Protein AF-A0A024K4A0-F1 (afdb_monomer)

Structure (mmCIF, N/CA/C/O backbone):
data_AF-A0A024K4A0-F1
#
_entry.id   AF-A0A024K4A0-F1
#
loop_
_atom_site.group_PDB
_atom_site.id
_atom_site.type_symbol
_atom_site.label_atom_id
_atom_site.label_alt_id
_atom_site.label_comp_id
_atom_site.label_asym_id
_atom_site.label_entity_id
_atom_site.label_seq_id
_atom_site.pdbx_PDB_ins_code
_atom_site.Cartn_x
_atom_site.Cartn_y
_atom_site.Cartn_z
_atom_site.occupancy
_atom_site.B_iso_or_equiv
_atom_site.auth_seq_id
_atom_site.auth_comp_id
_atom_site.auth_asym_id
_atom_site.auth_atom_id
_atom_site.pdbx_PDB_model_num
ATOM 1 N N . MET A 1 1 ? -16.179 -3.837 8.549 1.00 68.69 1 MET A N 1
ATOM 2 C CA . MET A 1 1 ? -15.618 -3.056 9.678 1.00 68.69 1 MET A CA 1
ATOM 3 C C . MET A 1 1 ? -14.669 -2.013 9.110 1.00 68.69 1 MET A C 1
ATOM 5 O O . MET A 1 1 ? -14.035 -2.301 8.102 1.00 68.69 1 MET A O 1
ATOM 9 N N . ALA A 1 2 ? -14.588 -0.824 9.711 1.00 81.25 2 ALA A N 1
ATOM 10 C CA . ALA A 1 2 ? -13.619 0.191 9.296 1.00 81.25 2 ALA A CA 1
ATOM 11 C C . ALA A 1 2 ? -12.188 -0.260 9.640 1.00 81.25 2 ALA A C 1
ATOM 13 O O . ALA A 1 2 ? -11.970 -0.911 10.661 1.00 81.25 2 ALA A O 1
ATOM 14 N N . ALA A 1 3 ? -11.229 0.085 8.782 1.00 81.31 3 ALA A N 1
ATOM 15 C CA . ALA A 1 3 ? -9.819 -0.278 8.917 1.00 81.31 3 ALA A CA 1
ATOM 16 C C . ALA A 1 3 ? -8.935 0.922 8.565 1.00 81.31 3 ALA A C 1
ATOM 18 O O . ALA A 1 3 ? -9.381 1.825 7.850 1.00 81.31 3 ALA A O 1
ATOM 19 N N . THR A 1 4 ? -7.695 0.907 9.048 1.00 81.75 4 THR A N 1
ATOM 20 C CA . THR A 1 4 ? -6.688 1.926 8.740 1.00 81.75 4 THR A CA 1
ATOM 21 C C . THR A 1 4 ? -5.647 1.349 7.790 1.00 81.75 4 THR A C 1
ATOM 23 O O . THR A 1 4 ? -4.934 0.411 8.142 1.00 81.75 4 THR A O 1
ATOM 26 N N . TYR A 1 5 ? -5.546 1.927 6.595 1.00 80.12 5 TYR A N 1
ATOM 27 C CA . TYR A 1 5 ? -4.554 1.582 5.581 1.00 80.12 5 TYR A CA 1
ATOM 28 C C . TYR A 1 5 ? -3.450 2.636 5.535 1.00 80.12 5 TYR A C 1
ATOM 30 O O . TYR A 1 5 ? -3.720 3.838 5.492 1.00 80.12 5 TYR A O 1
ATOM 38 N N . VAL A 1 6 ? -2.204 2.178 5.471 1.00 81.62 6 VAL A N 1
ATOM 39 C CA . VAL A 1 6 ? -1.046 3.007 5.125 1.00 81.62 6 VAL A CA 1
ATOM 40 C C . VAL A 1 6 ? -0.465 2.439 3.836 1.00 81.62 6 VAL A C 1
ATOM 42 O O . VAL A 1 6 ? 0.052 1.325 3.826 1.00 81.62 6 VAL A O 1
ATOM 45 N N . LEU A 1 7 ? -0.618 3.175 2.737 1.00 81.56 7 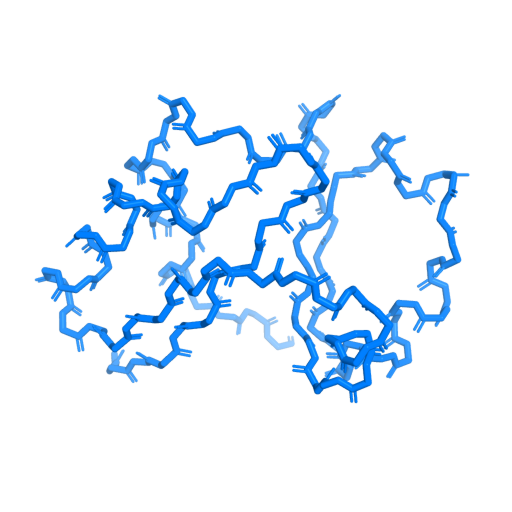LEU A N 1
ATOM 46 C CA . LEU A 1 7 ? -0.170 2.779 1.406 1.00 81.56 7 LEU A CA 1
ATOM 47 C C . LEU A 1 7 ? 1.203 3.394 1.145 1.00 81.56 7 LEU A C 1
ATOM 49 O O . LEU A 1 7 ? 1.356 4.616 1.119 1.00 81.56 7 LEU A O 1
ATOM 53 N N . VAL A 1 8 ? 2.196 2.527 0.986 1.00 77.56 8 VAL A N 1
ATOM 54 C CA . VAL A 1 8 ? 3.607 2.893 0.871 1.00 77.56 8 VAL A CA 1
ATOM 55 C C . VAL A 1 8 ? 4.076 2.582 -0.541 1.00 77.56 8 VAL A C 1
ATOM 57 O O . VAL A 1 8 ? 3.926 1.457 -1.009 1.00 77.56 8 VAL A O 1
ATOM 60 N N . HIS A 1 9 ? 4.620 3.583 -1.227 1.00 76.25 9 HIS A N 1
ATOM 61 C CA . HIS A 1 9 ? 5.055 3.451 -2.614 1.00 76.25 9 HIS A CA 1
ATOM 62 C C . HIS A 1 9 ? 6.425 2.778 -2.730 1.00 76.25 9 HIS A C 1
ATOM 64 O O . HIS A 1 9 ? 7.259 2.872 -1.832 1.00 76.25 9 HIS A O 1
ATOM 70 N N . GLY A 1 10 ? 6.663 2.123 -3.868 1.00 70.88 10 GLY A N 1
ATOM 71 C CA . GLY A 1 10 ? 8.000 1.685 -4.261 1.00 70.88 10 GLY A CA 1
ATOM 72 C C . GLY A 1 10 ? 8.877 2.853 -4.729 1.00 70.88 10 GLY A C 1
ATOM 73 O O . GLY A 1 10 ? 8.403 3.982 -4.899 1.00 70.88 10 GLY A O 1
ATOM 74 N N . GLY A 1 11 ? 10.158 2.571 -4.973 1.00 70.75 11 GLY A N 1
ATOM 75 C CA . GLY A 1 11 ? 11.107 3.549 -5.510 1.00 70.75 11 GLY A CA 1
ATOM 76 C C . GLY A 1 11 ? 10.620 4.185 -6.821 1.00 70.75 11 GLY A C 1
ATOM 77 O O . GLY A 1 11 ? 9.922 3.552 -7.619 1.00 70.75 11 GLY A O 1
ATOM 78 N N . GLY A 1 12 ? 10.950 5.463 -7.028 1.00 72.25 12 GLY A N 1
ATOM 79 C CA . GLY A 1 12 ? 10.565 6.230 -8.224 1.00 72.25 12 GLY A CA 1
ATOM 80 C C . GLY A 1 12 ? 9.115 6.735 -8.254 1.00 72.25 12 GLY A C 1
ATOM 81 O O . GLY A 1 12 ? 8.714 7.370 -9.225 1.00 72.25 12 GLY A O 1
ATOM 82 N N . HIS A 1 13 ? 8.335 6.488 -7.201 1.00 77.31 13 HIS A N 1
ATOM 83 C CA . HIS A 1 13 ? 6.953 6.951 -7.064 1.00 77.31 13 HIS A CA 1
ATOM 84 C C . HIS A 1 13 ? 6.799 7.861 -5.836 1.00 77.31 13 HIS A C 1
ATOM 86 O O . HIS A 1 13 ? 7.748 8.103 -5.097 1.00 77.31 13 HIS A O 1
ATOM 92 N N . GLY A 1 14 ? 5.595 8.389 -5.628 1.00 82.12 14 GLY A N 1
ATOM 93 C CA . GLY A 1 14 ? 5.198 9.083 -4.403 1.00 82.12 14 GLY A CA 1
ATOM 94 C C . GLY A 1 14 ? 3.797 8.647 -3.988 1.00 82.12 14 GLY A C 1
ATOM 95 O O . GLY A 1 14 ? 3.140 7.899 -4.710 1.00 82.12 14 GLY A O 1
ATOM 96 N N . GLY A 1 15 ? 3.286 9.160 -2.867 1.00 82.69 15 GLY A N 1
ATOM 97 C CA . GLY A 1 15 ? 1.943 8.820 -2.376 1.00 82.69 15 GLY A CA 1
ATOM 98 C C . GLY A 1 15 ? 0.811 9.126 -3.371 1.00 82.69 15 GLY A C 1
ATOM 99 O O . GLY A 1 15 ? -0.278 8.557 -3.286 1.00 82.69 15 GLY A O 1
ATOM 100 N N . TRP A 1 16 ? 1.086 9.978 -4.367 1.00 85.88 16 TRP A N 1
ATOM 101 C CA . TRP A 1 16 ? 0.191 10.284 -5.482 1.00 85.88 16 TRP A CA 1
ATOM 102 C C . TRP A 1 16 ? -0.249 9.043 -6.269 1.00 85.88 16 TRP A C 1
ATOM 104 O O . TRP A 1 16 ? -1.388 9.019 -6.736 1.00 85.88 16 TRP A O 1
ATOM 114 N N . CYS A 1 17 ? 0.584 7.998 -6.375 1.00 85.38 17 CYS A N 1
ATOM 115 C CA . CYS A 1 17 ? 0.237 6.811 -7.163 1.00 85.38 17 CYS A CA 1
ATOM 116 C C . CYS A 1 17 ? -0.968 6.061 -6.572 1.00 85.38 17 CYS A C 1
ATOM 118 O O . CYS A 1 17 ? -1.776 5.508 -7.313 1.00 85.38 17 CYS A O 1
ATOM 120 N N . TYR A 1 18 ? -1.166 6.134 -5.252 1.00 87.44 18 TYR A N 1
ATOM 121 C CA . TYR A 1 18 ? -2.287 5.502 -4.556 1.00 87.44 18 TYR A CA 1
ATOM 122 C C . TYR A 1 18 ? -3.550 6.353 -4.471 1.00 87.44 18 TYR A C 1
ATOM 124 O O . TYR A 1 18 ? -4.541 5.881 -3.917 1.00 87.44 18 TYR A O 1
ATOM 132 N N . GLN A 1 19 ? -3.576 7.582 -4.997 1.00 89.69 19 GLN A N 1
ATOM 133 C CA . GLN A 1 19 ? -4.758 8.446 -4.871 1.00 89.69 19 GLN A CA 1
ATOM 134 C C . GLN A 1 19 ? -6.067 7.791 -5.352 1.00 89.69 19 GLN A C 1
ATOM 136 O O . GLN A 1 19 ? -7.064 7.904 -4.629 1.00 89.69 19 GLN A O 1
ATOM 141 N N . PRO A 1 20 ? -6.104 7.078 -6.498 1.00 90.62 20 PRO A N 1
ATOM 142 C CA . PRO A 1 20 ? -7.325 6.409 -6.942 1.00 90.62 20 PRO A CA 1
ATOM 143 C C . PRO A 1 20 ? -7.786 5.306 -5.975 1.00 90.62 20 PRO A C 1
ATOM 145 O O . PRO A 1 20 ? -8.957 5.266 -5.604 1.00 90.62 20 PRO A O 1
ATOM 148 N N . VAL A 1 21 ? -6.861 4.470 -5.489 1.00 89.38 21 VAL A N 1
ATOM 149 C CA . VAL A 1 21 ? -7.143 3.398 -4.513 1.00 89.38 21 VAL A CA 1
ATOM 150 C C . VAL A 1 21 ? -7.597 3.982 -3.176 1.00 89.38 21 VAL A C 1
ATOM 152 O O . VAL A 1 21 ? -8.597 3.550 -2.607 1.00 89.38 21 VAL A O 1
ATOM 155 N N . ALA A 1 22 ? -6.907 5.013 -2.687 1.00 90.62 22 ALA A N 1
ATOM 156 C CA . ALA A 1 22 ? -7.236 5.670 -1.431 1.00 90.62 22 ALA A CA 1
ATOM 157 C C . ALA A 1 22 ? -8.638 6.285 -1.458 1.00 90.62 22 ALA A C 1
ATOM 159 O O . ALA A 1 22 ? -9.347 6.231 -0.455 1.00 90.62 22 ALA A O 1
ATOM 160 N N . ARG A 1 23 ? -9.065 6.844 -2.599 1.00 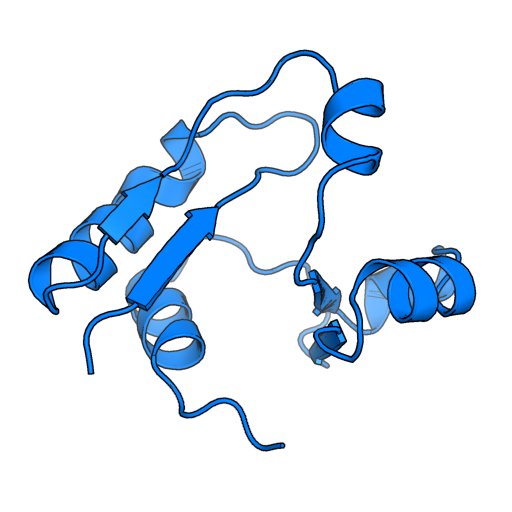93.44 23 ARG A N 1
ATOM 161 C CA . ARG A 1 23 ? -10.430 7.359 -2.769 1.00 93.44 23 ARG A CA 1
ATOM 162 C C . ARG A 1 23 ? -11.472 6.246 -2.641 1.00 93.44 23 ARG A C 1
ATOM 164 O O . ARG A 1 23 ? -12.453 6.440 -1.930 1.00 93.44 23 ARG A O 1
ATOM 171 N N . LEU A 1 24 ? -11.239 5.100 -3.279 1.00 93.38 24 LEU A N 1
ATOM 172 C CA . LEU A 1 24 ? -12.146 3.949 -3.234 1.00 93.38 24 LEU A CA 1
ATOM 173 C C . LEU A 1 24 ? -12.237 3.342 -1.831 1.00 93.38 24 LEU A C 1
ATOM 175 O O . LEU A 1 24 ? -13.326 3.083 -1.339 1.00 93.38 24 LEU A O 1
ATOM 179 N N . LEU A 1 25 ? -11.117 3.168 -1.134 1.00 90.12 25 LEU A N 1
ATOM 180 C CA . LEU A 1 25 ? -11.138 2.665 0.242 1.00 90.12 25 LEU A CA 1
ATOM 181 C C . LEU A 1 25 ? -11.841 3.649 1.196 1.00 90.12 25 LEU A C 1
ATOM 183 O O . LEU A 1 25 ? -12.658 3.243 2.021 1.00 90.12 25 LEU A O 1
ATOM 187 N N . ARG A 1 26 ? -11.598 4.959 1.052 1.00 93.44 26 ARG A N 1
ATOM 188 C CA . ARG A 1 26 ? -12.281 5.988 1.859 1.00 93.44 26 ARG A CA 1
ATOM 189 C C . ARG A 1 26 ? -13.791 6.024 1.616 1.00 93.44 26 ARG A C 1
ATOM 191 O O . ARG A 1 26 ? -14.534 6.256 2.565 1.00 93.44 26 ARG A O 1
ATOM 198 N N . SER A 1 27 ? -14.262 5.761 0.390 1.00 95.19 27 SER A N 1
ATOM 199 C CA . SER A 1 27 ? -15.706 5.679 0.115 1.00 95.19 27 SER A CA 1
ATOM 200 C C . SER A 1 27 ? -16.377 4.488 0.806 1.00 95.19 27 SER A C 1
ATOM 202 O O . SER A 1 27 ? -17.587 4.506 0.997 1.00 95.19 27 SER A O 1
ATOM 204 N N . HIS A 1 28 ? -15.596 3.492 1.231 1.00 90.94 28 HIS A N 1
ATOM 205 C CA . HIS A 1 28 ? -16.037 2.348 2.030 1.00 90.94 28 HIS A CA 1
ATOM 206 C C . HIS A 1 28 ? -15.711 2.530 3.525 1.00 90.94 28 HIS A C 1
ATOM 208 O O . HIS A 1 28 ? -15.469 1.559 4.233 1.00 90.94 28 HIS A O 1
ATOM 214 N N . VAL A 1 29 ? -15.695 3.780 4.012 1.00 90.44 29 VAL A N 1
ATOM 215 C CA . VAL A 1 29 ? -15.496 4.177 5.423 1.00 90.44 29 VAL A CA 1
ATOM 216 C C . VAL A 1 29 ? -14.158 3.762 6.058 1.00 90.44 29 VAL A C 1
ATOM 218 O O . VAL A 1 29 ? -14.024 3.748 7.284 1.00 90.44 29 VAL A O 1
ATOM 221 N N . HIS A 1 30 ? -13.136 3.469 5.250 1.00 87.62 30 HIS A N 1
ATOM 222 C CA . HIS A 1 30 ? -11.782 3.206 5.740 1.00 87.62 30 HIS A CA 1
ATOM 223 C C . HIS A 1 30 ? -10.962 4.494 5.915 1.00 87.62 30 HIS A C 1
ATOM 225 O O . HIS A 1 30 ? -11.092 5.453 5.150 1.00 87.62 30 HIS A O 1
ATOM 231 N N . GLN A 1 31 ? -10.051 4.499 6.891 1.00 86.12 31 GLN A N 1
ATOM 232 C CA . GLN A 1 31 ? -9.018 5.530 7.001 1.00 86.12 31 GLN A CA 1
ATOM 233 C C 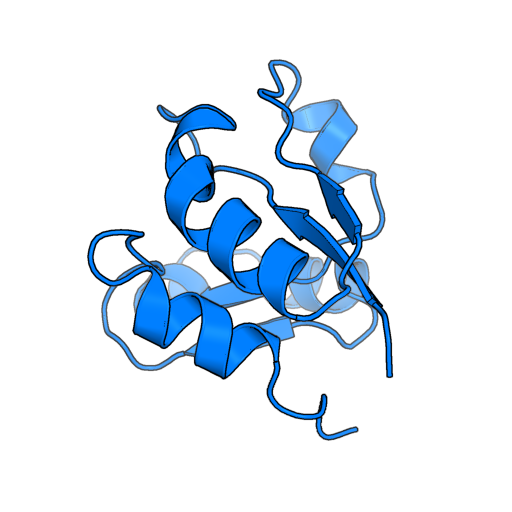. GLN A 1 31 ? -7.834 5.141 6.121 1.00 86.12 31 GLN A C 1
ATOM 235 O O . GLN A 1 31 ? -7.381 4.001 6.159 1.00 86.12 31 GLN A O 1
ATOM 240 N N . VAL A 1 32 ? -7.326 6.073 5.314 1.00 87.50 32 VAL A N 1
ATOM 241 C CA . VAL A 1 32 ? -6.238 5.777 4.371 1.00 87.50 32 VAL A CA 1
ATOM 242 C C . VAL A 1 32 ? -5.213 6.893 4.373 1.00 87.50 32 VAL A C 1
ATOM 244 O O . VAL A 1 32 ? -5.557 8.051 4.113 1.00 87.50 32 VAL A O 1
ATOM 247 N N . TYR A 1 33 ? -3.955 6.527 4.575 1.00 84.12 33 TYR A N 1
ATOM 248 C CA . TYR A 1 33 ? -2.790 7.394 4.473 1.00 84.12 33 TYR A CA 1
ATOM 249 C C . TYR A 1 33 ? -1.936 6.938 3.291 1.00 84.12 33 TYR A C 1
ATOM 251 O O . TYR A 1 33 ? -1.658 5.754 3.149 1.00 84.12 33 TYR A O 1
ATOM 259 N N . ALA A 1 34 ? -1.528 7.878 2.443 1.00 86.56 34 ALA A N 1
ATOM 260 C CA . ALA A 1 34 ? -0.611 7.629 1.333 1.00 86.56 34 ALA A CA 1
ATOM 261 C C . ALA A 1 34 ? 0.428 8.761 1.290 1.00 86.56 34 ALA A C 1
ATOM 263 O O . ALA A 1 34 ? 0.336 9.646 0.436 1.00 86.56 34 ALA A O 1
ATOM 264 N N . PRO A 1 35 ? 1.337 8.831 2.280 1.00 83.50 35 PRO A N 1
ATOM 265 C CA . PRO A 1 35 ? 2.373 9.853 2.300 1.00 83.50 35 PRO A CA 1
ATOM 266 C C . PRO A 1 35 ? 3.375 9.618 1.163 1.00 83.50 35 PRO A C 1
ATOM 268 O O . PRO A 1 35 ? 3.672 8.481 0.801 1.00 83.50 35 PRO A O 1
ATOM 271 N N . SER A 1 36 ? 3.926 10.701 0.619 1.00 83.00 36 SER A N 1
ATOM 272 C CA . SER A 1 36 ? 5.186 10.616 -0.120 1.00 83.00 36 SER A CA 1
ATOM 273 C C . SER A 1 36 ? 6.309 10.579 0.907 1.00 83.00 36 SER A C 1
ATOM 275 O O . SER A 1 36 ? 6.446 11.519 1.691 1.00 83.00 36 SER A O 1
ATOM 277 N N . LEU A 1 37 ? 7.070 9.491 0.935 1.00 74.75 37 LEU A N 1
ATOM 278 C CA . LEU A 1 37 ? 8.144 9.296 1.901 1.00 74.75 37 LEU A CA 1
ATOM 279 C C . LEU A 1 37 ? 9.487 9.459 1.196 1.00 74.75 37 LEU A C 1
ATOM 281 O O . LEU A 1 37 ? 9.689 8.937 0.104 1.00 74.75 37 LEU A O 1
ATOM 285 N N . THR A 1 38 ? 10.399 10.199 1.821 1.00 76.56 38 THR A N 1
ATOM 286 C CA . THR A 1 38 ? 11.734 10.486 1.272 1.00 76.56 38 THR A CA 1
ATOM 287 C C . THR A 1 38 ? 12.848 9.709 1.974 1.00 76.56 38 THR A C 1
ATOM 289 O O . THR A 1 38 ? 13.963 9.665 1.465 1.00 76.56 38 THR A O 1
ATOM 292 N N . ASN A 1 39 ? 12.558 9.077 3.120 1.00 76.38 39 ASN A N 1
ATOM 293 C CA . ASN A 1 39 ? 13.525 8.324 3.918 1.00 76.38 39 ASN A CA 1
ATOM 294 C C . ASN A 1 39 ? 13.153 6.833 3.997 1.00 76.38 39 ASN A C 1
ATOM 296 O O . ASN A 1 39 ? 12.452 6.383 4.906 1.00 76.38 39 ASN A O 1
ATOM 300 N N . GLU A 1 40 ? 13.635 6.056 3.029 1.00 69.12 40 GLU A N 1
ATOM 301 C CA . GLU A 1 40 ? 13.345 4.620 2.915 1.00 69.12 40 GLU A CA 1
ATOM 302 C C . GLU A 1 40 ? 13.901 3.794 4.091 1.00 69.12 40 GLU A C 1
ATOM 304 O O . GLU A 1 40 ? 13.304 2.789 4.484 1.00 69.12 40 GLU A O 1
ATOM 309 N N . ALA A 1 41 ? 15.016 4.225 4.693 1.00 70.44 41 ALA A N 1
ATOM 310 C CA . ALA A 1 41 ? 15.641 3.522 5.813 1.00 70.44 41 ALA A CA 1
ATOM 311 C C . ALA A 1 41 ? 14.794 3.602 7.091 1.00 70.44 41 ALA A C 1
ATOM 313 O O . ALA A 1 41 ? 14.652 2.611 7.806 1.00 70.44 41 ALA A O 1
ATOM 314 N N . GLU A 1 42 ? 14.204 4.765 7.356 1.00 69.94 42 GLU A N 1
ATOM 315 C CA . GLU A 1 42 ? 13.317 4.991 8.501 1.00 69.94 42 GLU A CA 1
ATOM 316 C C . GLU A 1 42 ? 11.975 4.271 8.320 1.00 69.94 42 GLU A C 1
ATOM 318 O O . GLU A 1 42 ? 11.469 3.634 9.243 1.00 69.94 42 GLU A O 1
ATOM 323 N N . LEU A 1 43 ? 11.451 4.256 7.092 1.00 68.75 43 LEU A N 1
ATOM 324 C CA . LEU A 1 43 ? 10.265 3.483 6.734 1.00 68.75 43 LEU A CA 1
ATOM 325 C C . LEU A 1 43 ? 10.453 1.986 7.017 1.00 68.75 43 LEU A C 1
ATOM 327 O O . LEU A 1 43 ? 9.554 1.354 7.573 1.00 68.75 43 LEU A O 1
ATOM 331 N N . ALA A 1 44 ? 11.606 1.418 6.653 1.00 69.75 44 ALA A N 1
ATOM 332 C CA . ALA A 1 44 ? 11.908 -0.005 6.816 1.00 69.75 44 ALA A CA 1
ATOM 333 C C . ALA A 1 44 ? 11.938 -0.487 8.284 1.00 69.75 44 ALA A C 1
ATOM 335 O O . ALA A 1 44 ? 12.066 -1.700 8.507 1.00 69.75 44 ALA A O 1
ATOM 336 N N . GLN A 1 45 ? 11.850 0.439 9.249 1.00 71.69 45 GLN A N 1
ATOM 337 C CA . GLN A 1 45 ? 11.755 0.184 10.692 1.00 71.69 45 GLN A CA 1
ATOM 338 C C . GLN A 1 45 ? 10.308 0.134 11.208 1.00 71.69 45 GLN A C 1
ATOM 340 O O . GLN A 1 45 ? 10.071 -0.362 12.309 1.00 71.69 45 GLN A O 1
ATOM 345 N N . LEU A 1 46 ? 9.329 0.632 10.446 1.00 69.88 46 LEU A N 1
ATOM 346 C CA . LEU A 1 46 ? 7.926 0.600 10.856 1.00 69.88 46 LEU A CA 1
ATOM 347 C C . LEU A 1 46 ? 7.348 -0.821 10.737 1.00 69.88 46 LEU A C 1
ATOM 349 O O . LEU A 1 46 ? 7.762 -1.583 9.860 1.00 69.88 46 LEU A O 1
ATOM 353 N N . PRO A 1 47 ? 6.350 -1.192 11.561 1.00 66.38 47 PRO A N 1
ATOM 354 C CA . PRO A 1 47 ? 5.575 -2.404 11.336 1.00 66.38 47 PRO A CA 1
ATOM 355 C C . PRO A 1 47 ? 4.886 -2.336 9.972 1.00 66.38 47 PRO A C 1
ATOM 357 O O . PRO A 1 47 ? 4.099 -1.427 9.709 1.00 66.38 47 PRO A O 1
ATOM 360 N N . GLN A 1 48 ? 5.172 -3.30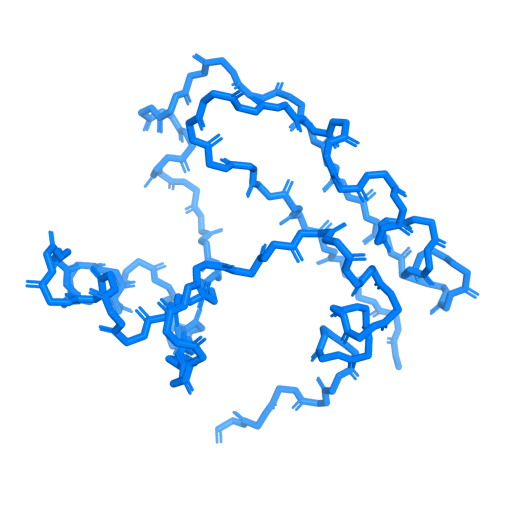7 9.109 1.00 69.12 48 GLN A N 1
ATOM 361 C CA . GLN A 1 48 ? 4.671 -3.326 7.737 1.00 69.12 48 GLN A CA 1
ATOM 362 C C . GLN A 1 48 ? 3.777 -4.543 7.491 1.00 69.12 48 GLN A C 1
ATOM 364 O O . GLN A 1 48 ? 3.816 -5.542 8.211 1.00 69.12 48 GLN A O 1
ATOM 369 N N . SER A 1 49 ? 2.928 -4.413 6.482 1.00 69.06 49 SER A N 1
ATOM 370 C CA . SER A 1 49 ? 2.215 -5.506 5.832 1.00 69.06 49 SER A CA 1
ATOM 371 C C . SER A 1 49 ? 2.673 -5.495 4.382 1.00 69.06 49 SER A C 1
ATOM 373 O O . SER A 1 49 ? 2.705 -4.430 3.767 1.00 69.06 49 SER A O 1
ATOM 3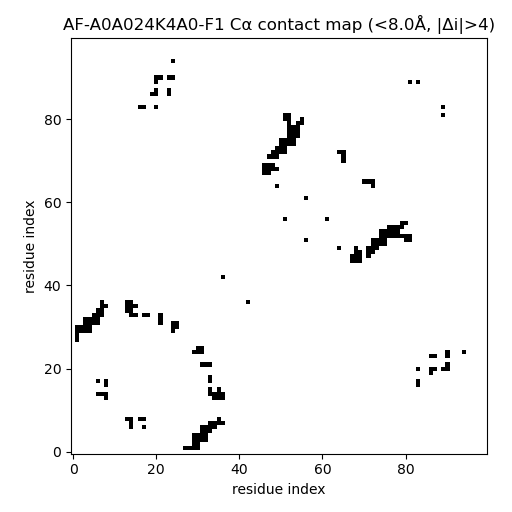75 N N . HIS A 1 50 ? 3.050 -6.646 3.842 1.00 71.25 50 HIS A N 1
ATOM 376 C CA . HIS A 1 50 ? 3.638 -6.745 2.512 1.00 71.25 50 HIS A CA 1
ATOM 377 C C . HIS A 1 50 ? 2.734 -7.566 1.598 1.00 71.25 50 HIS A C 1
ATOM 379 O O . HIS A 1 50 ? 2.418 -8.716 1.891 1.00 71.25 50 HIS A O 1
ATOM 385 N N . LEU A 1 51 ? 2.341 -6.969 0.479 1.00 70.25 51 LEU A N 1
ATOM 386 C CA . LEU A 1 51 ? 1.724 -7.652 -0.654 1.00 70.25 51 LEU A CA 1
ATOM 387 C C . LEU A 1 51 ? 2.780 -7.661 -1.753 1.00 70.25 51 LEU A C 1
ATOM 389 O O . LEU A 1 51 ? 3.021 -6.631 -2.382 1.00 70.25 51 LEU A O 1
ATOM 393 N N . CYS A 1 52 ? 3.470 -8.784 -1.910 1.00 71.44 52 CYS A N 1
ATOM 394 C CA . CYS A 1 52 ? 4.553 -8.931 -2.873 1.00 71.44 52 CYS A CA 1
ATOM 395 C C . CYS A 1 52 ? 4.181 -9.989 -3.900 1.00 71.44 52 CYS A C 1
ATOM 397 O O . CYS A 1 52 ? 3.459 -10.929 -3.609 1.00 71.44 52 CYS A O 1
ATOM 399 N N . THR A 1 53 ? 4.700 -9.841 -5.104 1.00 69.62 53 THR A N 1
ATOM 400 C CA . THR A 1 53 ? 4.552 -10.823 -6.186 1.00 69.62 53 THR A CA 1
ATOM 401 C C . THR A 1 53 ? 5.680 -11.828 -6.170 1.00 69.62 53 THR A C 1
ATOM 403 O O . THR A 1 53 ? 6.845 -11.473 -5.932 1.00 69.62 53 THR A O 1
ATOM 406 N N . THR A 1 54 ? 5.341 -13.063 -6.528 1.00 73.62 54 THR A N 1
ATOM 407 C CA . THR A 1 54 ? 6.254 -14.206 -6.565 1.00 73.62 54 THR A CA 1
ATOM 408 C C . THR A 1 54 ? 7.502 -13.901 -7.392 1.00 73.62 54 THR A C 1
ATOM 410 O O . THR A 1 54 ? 8.618 -14.275 -7.019 1.00 73.62 54 THR A O 1
ATOM 413 N N . MET A 1 55 ? 7.355 -13.131 -8.480 1.00 70.69 55 MET A N 1
ATOM 414 C CA . MET A 1 55 ? 8.470 -12.771 -9.359 1.00 70.69 55 MET A CA 1
ATOM 415 C C . MET A 1 55 ? 9.563 -11.972 -8.636 1.00 70.69 55 MET A C 1
ATOM 417 O O . MET A 1 55 ? 10.745 -12.167 -8.928 1.00 70.69 55 MET A O 1
ATOM 421 N N . TYR A 1 56 ? 9.197 -11.099 -7.697 1.00 69.19 56 TYR A N 1
ATOM 422 C CA . TYR A 1 56 ? 10.156 -10.273 -6.959 1.00 69.19 56 TYR A CA 1
ATOM 423 C C . TYR A 1 56 ? 10.629 -10.931 -5.666 1.00 69.19 56 TYR A C 1
ATOM 425 O O . TYR A 1 56 ? 11.715 -10.600 -5.187 1.00 69.19 56 TYR A O 1
ATOM 433 N N . MET A 1 57 ? 9.876 -11.891 -5.121 1.00 73.56 57 MET A N 1
ATOM 434 C CA . MET A 1 57 ? 10.277 -12.613 -3.910 1.00 73.56 57 MET A CA 1
ATOM 435 C C . MET A 1 57 ? 11.601 -13.363 -4.089 1.00 73.56 57 MET A C 1
ATOM 437 O O . MET A 1 57 ? 12.407 -13.382 -3.164 1.00 73.56 57 MET A O 1
ATOM 441 N N . ARG A 1 58 ? 11.897 -13.875 -5.293 1.00 76.75 58 ARG A N 1
ATOM 442 C CA . ARG A 1 58 ? 13.158 -14.593 -5.572 1.00 76.75 58 ARG A CA 1
ATOM 443 C C . ARG A 1 58 ? 14.429 -13.744 -5.417 1.00 76.75 58 ARG A C 1
ATOM 445 O O . ARG A 1 58 ? 15.516 -14.297 -5.315 1.00 76.75 58 ARG A O 1
ATOM 452 N N . TRP A 1 59 ? 14.297 -12.417 -5.420 1.00 73.50 59 TRP A N 1
ATOM 453 C CA . TRP A 1 59 ? 15.409 -11.469 -5.278 1.00 73.50 59 TRP A CA 1
ATOM 454 C C . TRP A 1 59 ? 15.398 -10.728 -3.933 1.00 73.50 59 TRP A C 1
ATOM 456 O O . TRP A 1 59 ? 16.164 -9.784 -3.741 1.00 73.50 59 TRP A O 1
ATOM 466 N N . ARG A 1 60 ? 14.506 -11.105 -3.010 1.00 73.88 60 ARG A N 1
ATOM 467 C CA . ARG A 1 60 ? 14.305 -10.440 -1.715 1.00 73.88 60 ARG A CA 1
ATOM 468 C C . ARG A 1 60 ? 14.743 -11.355 -0.571 1.00 73.88 60 ARG A C 1
ATOM 470 O O . ARG A 1 60 ? 14.642 -12.573 -0.667 1.00 73.88 60 ARG A O 1
ATOM 477 N N . ASP A 1 61 ? 15.130 -10.759 0.558 1.00 82.38 61 ASP A N 1
ATOM 478 C CA . ASP A 1 61 ? 15.204 -11.468 1.843 1.00 82.38 61 ASP A CA 1
ATOM 479 C C . ASP A 1 61 ? 13.779 -11.757 2.350 1.00 82.38 61 ASP A C 1
ATOM 481 O O . ASP A 1 61 ? 13.200 -11.003 3.137 1.00 82.38 61 ASP A O 1
ATOM 485 N N . VAL A 1 62 ? 13.176 -12.829 1.830 1.00 79.75 62 VAL A N 1
ATOM 486 C CA . VAL A 1 62 ? 11.803 -13.241 2.161 1.00 79.75 62 VAL A CA 1
ATOM 487 C C . VAL A 1 62 ? 11.663 -13.569 3.643 1.00 79.75 62 VAL A C 1
ATOM 489 O O . VAL A 1 62 ? 10.654 -13.216 4.253 1.00 79.75 62 VAL A O 1
ATOM 492 N N . ASP A 1 63 ? 12.667 -14.196 4.250 1.00 81.62 63 ASP A N 1
ATOM 493 C CA . ASP A 1 63 ? 12.627 -14.535 5.671 1.00 81.62 63 ASP A CA 1
ATOM 494 C C . ASP A 1 63 ? 12.711 -13.281 6.548 1.00 81.62 63 ASP A C 1
ATOM 496 O O . ASP A 1 63 ? 12.000 -13.170 7.552 1.00 81.62 63 ASP A O 1
ATOM 500 N N . GLY A 1 64 ? 13.510 -12.290 6.146 1.00 81.19 64 GLY A N 1
ATOM 501 C CA . GLY A 1 64 ? 13.515 -10.959 6.750 1.00 81.19 64 GLY A CA 1
ATOM 502 C C . GLY A 1 64 ? 12.163 -10.264 6.643 1.00 81.19 64 GLY A C 1
ATOM 503 O O . GLY A 1 64 ? 11.662 -9.746 7.645 1.00 81.19 64 GLY A O 1
ATOM 504 N N . LEU A 1 65 ? 11.530 -10.310 5.469 1.00 76.38 65 LEU A N 1
ATOM 505 C CA . LEU A 1 65 ? 10.188 -9.761 5.263 1.00 76.38 65 LEU A CA 1
ATOM 506 C C . LEU A 1 65 ? 9.144 -10.472 6.128 1.00 76.38 65 LEU A C 1
ATOM 508 O O . LEU A 1 65 ? 8.347 -9.801 6.774 1.00 76.38 65 LEU A O 1
ATOM 512 N N . ARG A 1 66 ? 9.172 -11.806 6.223 1.00 76.56 66 ARG A N 1
ATOM 513 C CA . ARG A 1 66 ? 8.258 -12.580 7.085 1.00 76.56 66 ARG A CA 1
ATOM 514 C C . ARG A 1 66 ? 8.383 -12.187 8.555 1.00 76.56 66 ARG A C 1
ATOM 516 O O . ARG A 1 66 ? 7.359 -12.009 9.218 1.00 76.56 66 ARG A O 1
ATOM 523 N N . ARG A 1 67 ? 9.616 -12.011 9.049 1.00 77.69 67 ARG A N 1
ATOM 524 C CA . ARG A 1 67 ? 9.882 -11.539 10.420 1.00 77.69 67 ARG A CA 1
ATOM 525 C C . ARG A 1 67 ? 9.328 -10.131 10.646 1.00 77.69 67 ARG A C 1
ATOM 527 O O . ARG A 1 67 ? 8.638 -9.908 11.636 1.00 77.69 67 ARG A O 1
ATOM 534 N N . LYS A 1 68 ? 9.576 -9.201 9.718 1.00 72.25 68 LYS A N 1
ATOM 535 C CA . LYS A 1 68 ? 9.094 -7.809 9.808 1.00 72.25 68 LYS A CA 1
ATOM 536 C C . LYS A 1 68 ? 7.576 -7.684 9.684 1.00 72.25 68 LYS A C 1
ATOM 538 O O . LYS A 1 68 ? 6.967 -6.866 10.367 1.00 72.25 68 LYS A O 1
ATOM 543 N N . ALA A 1 69 ? 6.964 -8.505 8.835 1.00 72.38 69 ALA A N 1
ATOM 544 C CA . ALA A 1 69 ? 5.546 -8.419 8.511 1.00 72.38 69 ALA A CA 1
ATOM 545 C C . ALA A 1 69 ? 4.623 -8.917 9.632 1.00 72.38 69 ALA A C 1
ATOM 547 O O . ALA A 1 69 ? 3.411 -8.737 9.545 1.00 72.38 69 ALA A O 1
ATOM 548 N N . ASN A 1 70 ? 5.160 -9.589 10.659 1.00 72.69 70 ASN A N 1
ATOM 549 C CA . ASN A 1 70 ? 4.387 -10.223 11.731 1.00 72.69 70 ASN A CA 1
ATOM 550 C C . ASN A 1 70 ? 3.176 -11.020 11.192 1.00 72.69 70 ASN A C 1
ATOM 552 O O . ASN A 1 70 ? 2.023 -10.721 11.503 1.00 72.69 70 ASN A O 1
ATOM 556 N N . ARG A 1 71 ? 3.453 -12.000 10.319 1.00 68.12 71 ARG A N 1
ATOM 557 C CA . ARG A 1 71 ? 2.467 -12.83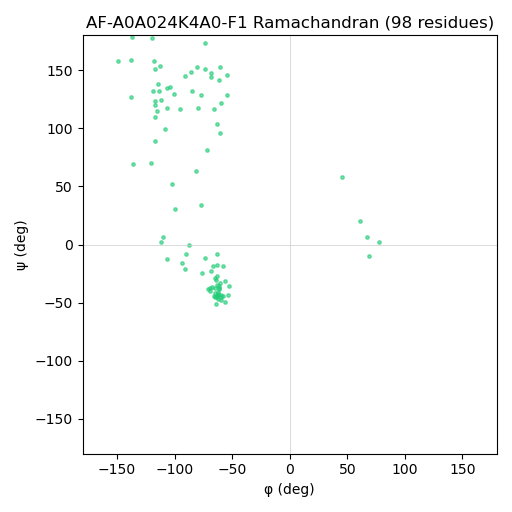4 9.591 1.00 68.12 71 ARG A CA 1
ATOM 558 C C . ARG A 1 71 ? 1.598 -12.113 8.544 1.00 68.12 71 ARG A C 1
ATOM 560 O O . ARG A 1 71 ? 0.731 -12.751 7.962 1.00 68.12 71 ARG A O 1
ATOM 567 N N . ARG A 1 72 ? 1.844 -10.836 8.238 1.00 68.12 72 ARG A N 1
ATOM 568 C CA . ARG A 1 72 ? 1.126 -10.073 7.195 1.00 68.12 72 ARG A CA 1
ATOM 569 C C . ARG A 1 72 ? 1.942 -9.938 5.907 1.00 68.12 72 ARG A C 1
ATOM 571 O O . ARG A 1 72 ? 2.186 -8.828 5.435 1.00 68.12 72 ARG A O 1
ATOM 578 N N . LE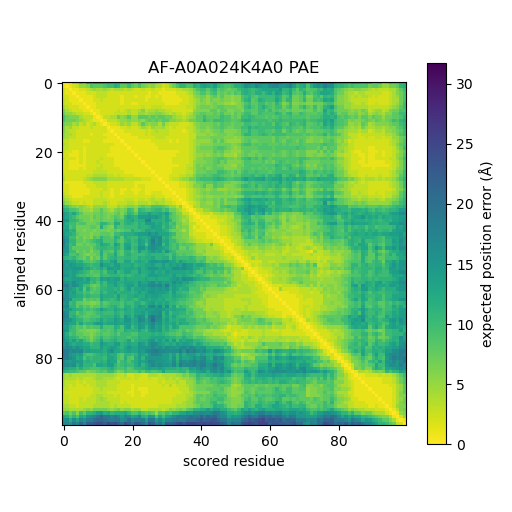U A 1 73 ? 2.429 -11.065 5.391 1.00 74.81 73 LEU A N 1
ATOM 579 C CA . LEU A 1 73 ? 3.093 -11.154 4.089 1.00 74.81 73 LEU A CA 1
ATOM 580 C C . LEU A 1 73 ? 2.259 -12.061 3.186 1.00 74.81 73 LEU A C 1
ATOM 582 O O . LEU A 1 73 ? 2.082 -13.235 3.504 1.00 74.81 73 LEU A O 1
ATOM 586 N N . TRP A 1 74 ? 1.799 -11.521 2.065 1.00 73.25 74 TRP A N 1
ATOM 587 C CA . TRP A 1 74 ? 1.092 -12.264 1.030 1.00 73.25 74 TRP A CA 1
ATOM 588 C C . TRP A 1 74 ? 1.924 -12.289 -0.242 1.00 73.25 74 TRP A C 1
ATOM 590 O O . TRP A 1 74 ? 2.515 -11.277 -0.627 1.00 73.25 74 TRP A O 1
ATOM 600 N N . ASP A 1 75 ? 1.934 -13.460 -0.864 1.00 73.88 75 ASP A N 1
ATOM 601 C CA . ASP A 1 75 ? 2.539 -13.712 -2.162 1.00 73.88 75 ASP A CA 1
ATOM 602 C C . ASP A 1 75 ? 1.440 -13.727 -3.234 1.00 73.88 75 ASP A C 1
ATOM 604 O O . ASP A 1 75 ? 0.411 -14.386 -3.065 1.00 73.88 75 ASP A O 1
ATOM 608 N N . LEU A 1 76 ? 1.640 -12.966 -4.306 1.00 70.25 76 LEU A N 1
ATOM 609 C CA . LEU A 1 76 ? 0.739 -12.852 -5.445 1.00 70.25 76 LEU A CA 1
ATOM 610 C C . LEU A 1 76 ? 1.435 -13.402 -6.697 1.00 70.25 76 LEU A C 1
ATOM 612 O O . LEU A 1 76 ? 2.391 -12.808 -7.197 1.00 70.25 76 LEU A O 1
ATOM 616 N N . ASP A 1 77 ? 0.927 -14.495 -7.260 1.00 72.75 77 ASP A N 1
ATOM 617 C CA . ASP A 1 77 ? 1.438 -15.043 -8.524 1.00 72.75 77 ASP A CA 1
ATOM 618 C C . ASP A 1 77 ? 0.854 -14.287 -9.730 1.00 72.75 77 ASP A C 1
ATOM 620 O O . ASP A 1 77 ? 0.052 -14.797 -10.510 1.00 72.75 77 ASP A O 1
ATOM 624 N N . THR A 1 78 ? 1.180 -12.997 -9.821 1.00 59.78 78 THR A N 1
ATOM 625 C CA . THR A 1 78 ? 0.670 -12.080 -10.857 1.00 59.78 78 THR A CA 1
ATOM 626 C C . THR A 1 78 ? 1.757 -11.635 -11.834 1.00 59.78 78 THR A C 1
ATOM 628 O O . THR A 1 78 ? 1.501 -10.818 -12.712 1.00 59.78 78 THR A O 1
ATOM 631 N N . GLY A 1 79 ? 2.995 -12.124 -11.688 1.00 55.72 79 GLY A N 1
ATOM 632 C CA . GLY A 1 79 ? 4.122 -11.807 -12.579 1.00 55.72 79 GLY A CA 1
ATOM 633 C C . GLY A 1 79 ? 4.650 -10.363 -12.519 1.00 55.72 79 GLY A C 1
ATOM 634 O O . GLY A 1 79 ? 5.715 -10.093 -13.057 1.00 55.72 79 GLY A O 1
ATOM 635 N N . HIS A 1 80 ? 3.971 -9.435 -11.843 1.00 58.00 80 HIS A N 1
ATOM 636 C CA . HIS A 1 80 ? 4.426 -8.056 -11.632 1.00 58.00 80 HIS A CA 1
ATOM 637 C C . HIS A 1 80 ? 3.908 -7.486 -10.304 1.00 58.00 80 HIS A C 1
ATOM 639 O O . HIS A 1 80 ? 2.928 -7.999 -9.755 1.00 58.00 80 HIS A O 1
ATOM 645 N N . ASP A 1 81 ? 4.581 -6.451 -9.769 1.00 58.09 81 ASP A N 1
ATOM 646 C CA . ASP A 1 81 ? 4.125 -5.745 -8.560 1.00 58.09 81 ASP A CA 1
ATOM 647 C C . ASP A 1 81 ? 2.757 -5.140 -8.824 1.00 58.09 81 ASP A C 1
ATOM 649 O O . ASP A 1 81 ? 2.398 -4.886 -9.971 1.00 58.09 81 ASP A O 1
ATOM 653 N N . MET A 1 82 ? 1.960 -4.957 -7.775 1.00 58.28 82 MET A N 1
ATOM 654 C CA . MET A 1 82 ? 0.603 -4.444 -7.908 1.00 58.28 82 MET A CA 1
ATOM 655 C C . MET A 1 82 ? 0.639 -3.045 -8.541 1.00 58.28 82 MET A C 1
ATOM 657 O O . MET A 1 82 ? 0.871 -2.039 -7.870 1.00 58.28 82 MET A O 1
ATOM 661 N N . MET A 1 83 ? 0.454 -2.989 -9.858 1.00 59.91 83 MET A N 1
ATOM 662 C CA . MET A 1 83 ? 0.418 -1.747 -10.610 1.00 59.91 83 MET A CA 1
ATOM 663 C C . MET A 1 83 ? -0.950 -1.121 -10.369 1.00 59.91 83 MET A C 1
ATOM 665 O O . MET A 1 83 ? -1.984 -1.759 -10.559 1.00 59.91 83 MET A O 1
ATOM 669 N N . ILE A 1 84 ? -0.981 0.150 -9.975 1.00 63.25 84 ILE A N 1
ATOM 670 C CA . ILE A 1 84 ? -2.225 0.901 -9.726 1.00 63.25 84 ILE A CA 1
ATOM 671 C C . ILE A 1 84 ? -2.871 1.327 -11.062 1.00 63.25 84 ILE A C 1
ATOM 673 O O . ILE A 1 84 ? -3.461 2.394 -11.189 1.00 63.25 84 ILE A O 1
ATOM 677 N N . THR A 1 85 ? -2.737 0.506 -12.103 1.00 67.31 85 THR A N 1
ATOM 678 C CA . THR A 1 85 ? -3.460 0.665 -13.368 1.00 67.31 85 THR A CA 1
ATOM 679 C C . THR A 1 85 ? -4.912 0.209 -13.221 1.00 67.31 85 THR A C 1
ATOM 681 O O . THR A 1 85 ? -5.779 0.737 -13.910 1.00 67.31 85 THR A O 1
ATOM 684 N N . GLU A 1 86 ? -5.198 -0.683 -12.261 1.00 78.00 86 GLU A N 1
ATOM 685 C CA . GLU A 1 86 ? -6.547 -1.161 -11.922 1.00 78.00 86 GLU A CA 1
ATOM 686 C C . GLU A 1 86 ? -6.926 -0.858 -10.458 1.00 78.00 86 GLU A C 1
ATOM 688 O O . GLU A 1 86 ? -7.028 -1.756 -9.618 1.00 78.00 86 GLU A O 1
ATOM 693 N N . PRO A 1 87 ? -7.162 0.415 -10.095 1.00 81.31 87 PRO A N 1
ATOM 694 C CA . PRO A 1 87 ? -7.392 0.801 -8.702 1.00 81.31 87 PRO A CA 1
ATOM 695 C C . PRO A 1 87 ? -8.648 0.178 -8.073 1.00 81.31 87 PRO A C 1
ATOM 697 O O . PRO A 1 87 ? -8.681 -0.010 -6.858 1.00 81.31 87 PRO A O 1
ATOM 700 N N . GLY A 1 88 ? -9.660 -0.159 -8.884 1.00 83.38 88 GLY A N 1
ATOM 701 C CA . GLY A 1 88 ? -10.864 -0.874 -8.445 1.00 83.38 88 GLY A CA 1
ATOM 702 C C . GLY A 1 88 ? -10.553 -2.278 -7.936 1.00 83.38 88 GLY A C 1
ATOM 703 O O . GLY A 1 88 ? -10.903 -2.617 -6.808 1.00 83.38 88 GLY A O 1
ATOM 704 N N . TRP A 1 89 ? -9.821 -3.050 -8.740 1.00 82.88 89 TRP A N 1
ATOM 705 C CA . TRP A 1 89 ? -9.391 -4.398 -8.383 1.00 82.88 89 TRP A CA 1
ATOM 706 C C . TRP A 1 89 ? -8.482 -4.392 -7.147 1.00 82.88 89 TRP A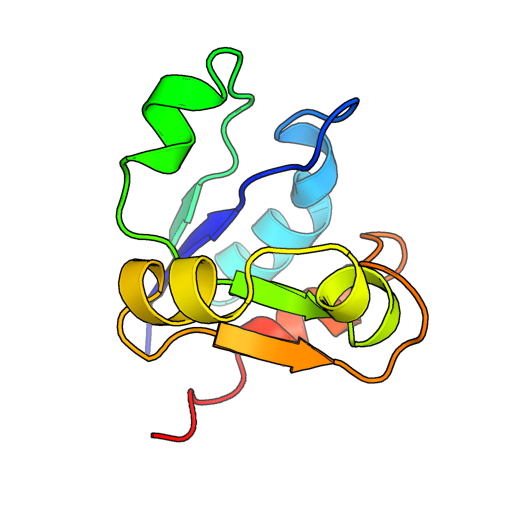 C 1
ATOM 708 O O . TRP A 1 89 ? -8.680 -5.176 -6.222 1.00 82.88 89 TRP A O 1
ATOM 718 N N . VAL A 1 90 ? -7.538 -3.446 -7.070 1.00 80.31 90 VAL A N 1
ATOM 719 C CA . VAL A 1 90 ? -6.660 -3.294 -5.896 1.00 80.31 90 VAL A CA 1
ATOM 720 C C . VAL A 1 90 ? -7.465 -3.029 -4.621 1.00 80.31 90 VAL A C 1
ATOM 722 O O . VAL A 1 90 ? -7.237 -3.673 -3.595 1.00 80.31 90 VAL A O 1
ATOM 725 N N . ALA A 1 91 ? -8.416 -2.094 -4.673 1.00 85.69 91 ALA A N 1
ATOM 726 C CA . ALA A 1 91 ? -9.262 -1.774 -3.529 1.00 85.69 91 ALA A CA 1
ATOM 727 C C . ALA A 1 91 ? -10.109 -2.985 -3.097 1.00 85.69 91 ALA A C 1
ATOM 729 O O . ALA A 1 91 ? -10.204 -3.251 -1.900 1.00 85.69 91 ALA A O 1
ATOM 730 N N . GLU A 1 92 ? -10.654 -3.751 -4.047 1.00 84.38 92 GLU A N 1
ATOM 731 C CA . GLU A 1 92 ? -11.375 -5.001 -3.773 1.00 84.38 92 GLU A CA 1
ATOM 732 C C . GLU A 1 92 ? -10.503 -5.989 -2.986 1.00 84.38 92 GLU A C 1
ATOM 734 O O . GLU A 1 92 ? -10.929 -6.479 -1.940 1.00 84.38 92 GLU A O 1
ATOM 739 N N . LYS A 1 93 ? -9.259 -6.234 -3.424 1.00 81.06 93 LYS A N 1
ATOM 740 C CA . LYS A 1 93 ? -8.355 -7.172 -2.734 1.00 81.06 93 LYS A CA 1
ATOM 741 C C . LYS A 1 93 ? -7.975 -6.709 -1.335 1.00 81.06 93 LYS A C 1
ATOM 743 O O . LYS A 1 93 ? -7.918 -7.531 -0.427 1.00 81.06 93 LYS A O 1
ATOM 748 N N . LEU A 1 94 ? -7.776 -5.408 -1.138 1.00 79.62 94 LEU A N 1
ATOM 749 C CA . LEU A 1 94 ? -7.485 -4.841 0.182 1.00 79.62 94 LEU A CA 1
ATOM 750 C C . LEU A 1 94 ? -8.674 -4.909 1.151 1.00 79.62 94 LEU A C 1
ATOM 752 O O . LEU A 1 94 ? -8.463 -4.860 2.364 1.00 79.62 94 LEU A O 1
ATOM 756 N N . MET A 1 95 ? -9.901 -5.001 0.635 1.00 83.44 95 MET A N 1
ATOM 757 C CA . MET A 1 95 ? -11.125 -5.133 1.430 1.00 83.44 95 MET A CA 1
ATOM 758 C C . MET A 1 95 ? -11.512 -6.591 1.713 1.00 83.44 95 MET A C 1
ATOM 760 O O . MET A 1 95 ? -12.418 -6.826 2.517 1.00 83.44 95 MET A O 1
ATOM 764 N N . LEU A 1 96 ? -10.839 -7.573 1.097 1.00 78.38 96 LEU A N 1
ATOM 765 C CA . LEU A 1 96 ? -11.050 -8.979 1.433 1.00 78.38 96 LEU A CA 1
ATOM 766 C C . LEU A 1 96 ? -10.687 -9.229 2.909 1.00 78.38 96 LEU A C 1
ATOM 768 O O . LEU A 1 96 ? -9.705 -8.669 3.404 1.00 78.38 96 LEU A O 1
ATOM 772 N N . PRO A 1 97 ? -11.452 -10.071 3.631 1.00 62.16 97 PRO A N 1
ATOM 773 C CA . PRO A 1 97 ? -11.100 -10.460 4.989 1.00 62.16 97 PRO A CA 1
ATOM 774 C C . PRO A 1 97 ? -9.684 -11.037 5.008 1.00 62.16 97 PRO A C 1
ATOM 776 O O . PRO A 1 97 ? -9.379 -11.940 4.230 1.00 62.16 97 PRO A O 1
ATOM 779 N N . ALA A 1 98 ? -8.825 -10.534 5.898 1.00 50.78 98 ALA A N 1
ATOM 780 C CA . ALA A 1 98 ? -7.523 -11.142 6.126 1.00 50.78 98 ALA A CA 1
ATOM 781 C C . ALA A 1 98 ? -7.753 -12.559 6.671 1.00 50.78 98 ALA A C 1
ATOM 783 O O . ALA A 1 98 ? -8.155 -12.732 7.821 1.00 50.78 98 ALA A O 1
ATOM 784 N N . THR A 1 99 ? -7.567 -13.573 5.833 1.00 38.22 99 THR A N 1
ATOM 785 C CA . THR A 1 99 ? -7.596 -14.971 6.258 1.00 38.22 99 THR A CA 1
ATOM 786 C C . THR A 1 99 ? -6.406 -15.205 7.192 1.00 38.22 99 THR A C 1
ATOM 788 O O . THR A 1 99 ? -5.258 -14.991 6.804 1.00 38.22 99 THR A O 1
ATOM 791 N N . HIS A 1 100 ? -6.707 -15.541 8.449 1.00 41.28 100 HIS A N 1
ATOM 792 C CA . HIS A 1 100 ? -5.745 -15.797 9.529 1.00 41.28 100 HIS A CA 1
ATOM 793 C C . HIS A 1 100 ? -4.993 -17.125 9.383 1.00 41.28 100 HIS A C 1
ATOM 795 O O . HIS A 1 100 ? -5.600 -18.077 8.847 1.00 41.28 100 HIS A O 1
#

Sequence (100 aa):
MAATYVLVHGGGHGGWCYQPVARLLRSHVHQVYAPSLTNEAELAQLPQSHLCTTMYMRWRDVDGLRRKANRRLWDLDTGHDMMITEPGWVAEKLMLPATH

InterPro domains:
  IPR029058 Alpha/Beta hydrolase fold [G3DSA:3.40.50.1820] (1-50)
  IPR029058 Alpha/Beta hydrolase fold [SSF53474] (6-67)

Mean predicted aligned error: 7.65 Å

Organism: NCBI:txid47839

pLDDT: mean 75.91, std 10.52, range [38.22, 95.19]

Secondary structure (DSSP, 8-state):
---EEE--PPTT--GGGGHHHHHHHHHTT-EEE----S-HHHHTTS---EEEEHHHHTTS-HHHHHHHHTT-EEEE-SSS---TT-HHHHHHHHHS----

Nearest PDB structures (foldseek):
  9clr-assembly1_A  TM=9.862E-01  e=2.089E-02  Hevea brasiliensis
  5y57-assembly3_C  TM=5.393E-01  e=1.260E-01  Sphingobium faniae
  2q7d-assembly2_B  TM=3.215E-01  e=1.103E-01  Homo sapiens
  7m7g-assembly1_A  TM=4.802E-01  e=1.134E+00  Saccharopolyspora erythraea
  2qb5-assembly2_B  TM=3.247E-01  e=3.421E-01  Homo sapiens

Foldseek 3Di:
DEEEEEDEDDPPDFLVQCPLLCVVSVVVVYHYHRGGDDDVPVVLPDQDAEEEEPLCCVVDPVVSVCVSNVNRYHYDPPNDGPRCPPSVVVNVVVPPPDDD

Solvent-accessible surface area (backbone atoms only — not comparable to full-atom values): 6178 Å² total; per-residue (Å²): 132,72,50,80,46,77,51,77,61,61,90,97,61,41,16,73,68,46,47,67,28,44,52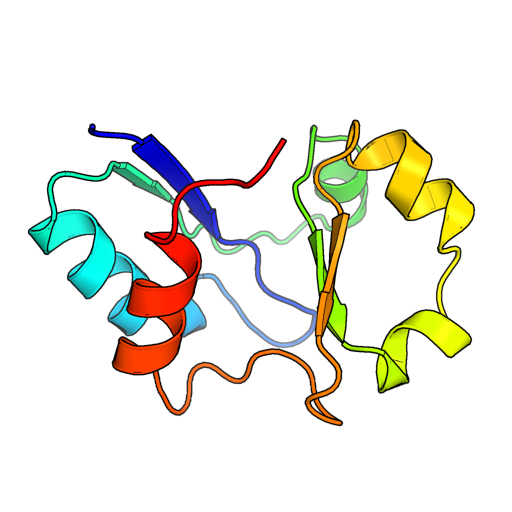,55,40,41,75,67,64,25,50,69,45,46,60,66,79,89,54,68,74,66,55,72,70,52,89,44,71,44,83,42,20,51,68,58,46,80,81,48,68,54,70,61,48,45,65,55,16,71,81,36,62,45,78,36,92,67,76,50,67,92,63,71,84,48,33,69,60,54,36,53,62,72,66,49,81,82,82,128

Radius of gyration: 13.46 Å; Cα contacts (8 Å, |Δi|>4): 120; chains: 1; bounding box: 32×26×25 Å